Protein AF-A0A836P327-F1 (afdb_monomer_lite)

Foldseek 3Di:
DPLDPPPDWDWDWDADPVRDIWIDISNHTDDPVVSVVVCVVPDDDPDPCVVVVCPPPVNVVVVVCVVVVCVVVVVVVVVVVVVVVVVVVVVVVVVVPPDVVVVVVVVVVVVVVVVVDPPPPVVVVVVVVVVD

pLDDT: mean 80.01, std 15.41, range [39.56, 98.06]

Radius of gyration: 36.06 Å; chains: 1; bounding box: 82×40×93 Å

Secondary structure (DSSP, 8-state):
-----TT---EEEEE-TTS-EEEEETTEEE-HHHHHHHHHHH----STTHHHHHHSHHHHHHHHHHHHT-HHHHHHHHHHHHHHHHHHHHHHHHHHTTTHHHHHHHHHHHHHHHHHS---HHHHHHHHHTT-

Structure (mmCIF, N/CA/C/O backbone):
data_AF-A0A836P327-F1
#
_entry.id   AF-A0A836P327-F1
#
loop_
_atom_site.group_PDB
_atom_site.id
_atom_site.type_symbol
_atom_site.label_atom_id
_atom_site.label_alt_id
_atom_site.label_comp_id
_atom_site.label_asym_id
_atom_site.label_entity_id
_atom_site.label_seq_id
_atom_site.pdbx_PDB_ins_code
_atom_site.Cartn_x
_atom_site.Cartn_y
_atom_site.Cartn_z
_atom_site.occupancy
_atom_site.B_iso_or_equiv
_atom_site.auth_seq_id
_atom_site.auth_comp_id
_atom_site.auth_asym_id
_atom_site.auth_atom_id
_atom_site.pdbx_PDB_model_num
ATOM 1 N N . ASN A 1 1 ? -28.459 26.934 26.095 1.00 39.56 1 ASN A N 1
ATOM 2 C CA . ASN A 1 1 ? -28.149 26.474 24.726 1.00 39.56 1 ASN A CA 1
ATOM 3 C C . ASN A 1 1 ? -26.838 25.719 24.766 1.00 39.56 1 ASN A C 1
ATOM 5 O O . ASN A 1 1 ? -25.788 26.317 24.600 1.00 39.56 1 ASN A O 1
ATOM 9 N N . GLU A 1 2 ? -26.929 24.429 25.073 1.00 43.03 2 GLU A N 1
ATOM 10 C CA . GLU A 1 2 ? -25.820 23.476 25.243 1.00 43.03 2 GLU A CA 1
ATOM 11 C C . GLU A 1 2 ? -25.417 22.872 23.885 1.00 43.03 2 GLU A C 1
ATOM 13 O O . GLU A 1 2 ? -25.537 21.671 23.668 1.00 43.03 2 GLU A O 1
ATOM 18 N N . LEU A 1 3 ? -25.064 23.711 22.908 1.00 52.72 3 LEU A N 1
ATOM 19 C CA . LEU A 1 3 ? -24.780 23.257 21.536 1.00 52.72 3 LEU A CA 1
ATOM 20 C C . LEU A 1 3 ? -23.408 23.698 21.020 1.00 52.72 3 LEU A C 1
ATOM 22 O O . LEU A 1 3 ? -23.209 23.727 19.810 1.00 52.72 3 LEU A O 1
ATOM 26 N N . ASP A 1 4 ? -22.478 24.029 21.913 1.00 50.97 4 ASP A N 1
ATOM 27 C CA . ASP A 1 4 ? -21.120 24.412 21.517 1.00 50.97 4 ASP A CA 1
ATOM 28 C C . ASP A 1 4 ? -20.066 23.877 22.495 1.00 50.97 4 ASP A C 1
ATOM 30 O O . ASP A 1 4 ? -19.216 24.606 22.993 1.00 50.97 4 ASP A O 1
ATOM 34 N N . ASP A 1 5 ? -20.149 22.581 22.805 1.00 56.59 5 ASP A N 1
ATOM 35 C CA . ASP A 1 5 ? -18.979 21.863 23.305 1.00 56.59 5 ASP A CA 1
ATOM 36 C C . ASP A 1 5 ? -18.204 21.342 22.086 1.00 56.59 5 ASP A C 1
ATOM 38 O O . ASP A 1 5 ? -18.513 20.281 21.538 1.00 56.59 5 ASP A O 1
ATOM 42 N N . GLU A 1 6 ? -17.169 22.077 21.661 1.00 59.12 6 GLU A N 1
ATOM 43 C CA . GLU A 1 6 ? -16.221 21.678 20.598 1.00 59.12 6 GLU A CA 1
ATOM 44 C C . GLU A 1 6 ? -15.565 20.302 20.858 1.00 59.12 6 GLU A C 1
ATOM 46 O O . GLU A 1 6 ? -14.984 19.692 19.959 1.00 59.12 6 GLU A O 1
ATOM 51 N N . ALA A 1 7 ? -15.691 19.778 22.081 1.00 69.81 7 ALA A N 1
ATOM 52 C CA . ALA A 1 7 ? -15.216 18.465 22.494 1.00 69.81 7 ALA A CA 1
ATOM 53 C C . ALA A 1 7 ? -16.183 17.300 22.183 1.00 69.81 7 ALA A C 1
ATOM 55 O O . ALA A 1 7 ? -15.809 16.142 22.385 1.00 69.81 7 ALA A O 1
ATOM 56 N N . GLN A 1 8 ? -17.410 17.551 21.705 1.00 77.69 8 GLN A N 1
ATOM 57 C CA . GLN A 1 8 ? -18.409 16.497 21.491 1.00 77.69 8 GLN A CA 1
ATOM 58 C C . GLN A 1 8 ? -18.564 16.118 20.007 1.00 77.69 8 GLN A C 1
ATOM 60 O O . GLN A 1 8 ? -18.972 16.913 19.165 1.00 77.69 8 GLN A O 1
ATOM 65 N N . CYS A 1 9 ? -18.289 14.850 19.680 1.00 84.25 9 CYS A N 1
ATOM 66 C CA . CYS A 1 9 ? -18.542 14.278 18.355 1.00 84.25 9 CYS A CA 1
ATOM 67 C C . CYS A 1 9 ? -19.861 13.492 18.356 1.00 84.25 9 CYS A C 1
ATOM 69 O O . CYS A 1 9 ? -19.976 12.456 19.013 1.00 84.25 9 CYS A O 1
ATOM 71 N N . GLN A 1 10 ? -20.859 13.967 17.609 1.00 88.88 10 GLN A N 1
ATOM 72 C CA . GLN A 1 10 ? -22.153 13.307 17.465 1.00 88.88 10 GLN A CA 1
ATOM 73 C C . GLN A 1 10 ? -22.225 12.518 16.155 1.00 88.88 10 GLN A C 1
ATOM 75 O O . GLN A 1 10 ? -22.247 13.079 15.056 1.00 88.88 10 GLN A O 1
ATOM 80 N N . LEU A 1 11 ? -22.362 11.200 16.281 1.00 90.69 11 LEU A N 1
ATOM 81 C CA . LEU A 1 11 ? -22.612 10.280 15.174 1.00 90.69 11 LEU A CA 1
ATOM 82 C C . LEU A 1 11 ? -24.085 9.861 15.172 1.00 90.69 11 LEU A C 1
ATOM 84 O O . LEU A 1 11 ? -24.618 9.452 16.202 1.00 90.69 11 LEU A O 1
ATOM 88 N N . ARG A 1 12 ? -24.763 9.935 14.021 1.00 92.25 12 ARG A N 1
ATOM 89 C CA . ARG A 1 12 ? -26.175 9.535 13.894 1.00 92.25 12 ARG A CA 1
ATOM 90 C C . ARG A 1 12 ? -26.414 8.726 12.626 1.00 92.25 12 ARG A C 1
ATOM 92 O O . ARG A 1 12 ? -26.122 9.196 11.530 1.00 92.25 12 ARG A O 1
ATOM 99 N N . ARG A 1 13 ? -27.032 7.548 12.759 1.00 90.44 13 ARG A N 1
ATOM 100 C CA . ARG A 1 13 ? -27.532 6.730 11.641 1.00 90.44 13 ARG A CA 1
ATOM 101 C C . ARG A 1 13 ? -29.024 6.477 11.812 1.00 90.44 13 ARG A C 1
ATOM 103 O O . ARG A 1 13 ? -29.461 6.082 12.884 1.00 90.44 13 ARG A O 1
ATOM 110 N N . ILE A 1 14 ? -29.794 6.681 10.749 1.00 91.56 14 ILE A N 1
ATOM 111 C CA . ILE A 1 14 ? -31.215 6.332 10.686 1.00 91.56 14 ILE A CA 1
ATOM 112 C C . ILE A 1 14 ? -31.371 5.221 9.652 1.00 91.56 14 ILE A C 1
ATOM 114 O O . ILE A 1 14 ? -30.898 5.352 8.519 1.00 91.56 14 ILE A O 1
ATOM 118 N N . ILE A 1 15 ? -32.017 4.131 10.054 1.00 90.25 15 ILE A N 1
ATOM 119 C CA . ILE A 1 15 ? -32.378 3.003 9.194 1.00 90.25 15 ILE A CA 1
ATOM 120 C C . ILE A 1 15 ? -33.898 3.001 9.111 1.00 90.25 15 ILE A C 1
ATOM 122 O O . ILE A 1 15 ? -34.581 2.992 10.132 1.00 90.25 15 ILE A O 1
ATOM 126 N N . ARG A 1 16 ? -34.423 3.089 7.896 1.00 89.50 16 ARG A N 1
ATOM 127 C CA . ARG A 1 16 ? -35.856 3.079 7.627 1.00 89.50 16 ARG A CA 1
ATOM 128 C C . ARG A 1 16 ? -36.309 1.654 7.327 1.00 89.50 16 ARG A C 1
ATOM 130 O O . ARG A 1 16 ? -35.538 0.843 6.821 1.00 89.50 16 ARG A O 1
ATOM 137 N N . ALA A 1 17 ? -37.578 1.371 7.607 1.00 90.00 17 ALA A N 1
ATOM 138 C CA . ALA A 1 17 ? -38.182 0.066 7.337 1.00 90.00 17 ALA A CA 1
ATOM 139 C C . ALA A 1 17 ? -38.231 -0.281 5.834 1.00 90.00 17 ALA A C 1
ATOM 141 O O . ALA A 1 17 ? -38.289 -1.452 5.481 1.00 90.00 17 ALA A O 1
ATOM 142 N N . ASP A 1 18 ? -38.161 0.727 4.960 1.00 89.62 18 ASP A N 1
ATOM 143 C CA . ASP A 1 18 ? -38.102 0.588 3.498 1.00 89.62 18 ASP A CA 1
ATOM 144 C C . ASP A 1 18 ? -36.702 0.208 2.965 1.00 89.62 18 ASP A C 1
ATOM 146 O O . ASP A 1 18 ? -36.506 0.109 1.757 1.00 89.62 18 ASP A O 1
ATOM 150 N N . GLY A 1 19 ? -35.716 0.013 3.850 1.00 82.38 19 GLY A N 1
ATOM 151 C CA . GLY A 1 19 ? -34.332 -0.311 3.494 1.00 82.38 19 GLY A CA 1
ATOM 152 C C . GLY A 1 19 ? -33.436 0.908 3.255 1.00 82.38 19 GLY A C 1
ATOM 153 O O . GLY A 1 19 ? -32.219 0.760 3.123 1.00 82.38 19 GLY A O 1
ATOM 154 N N . GLY A 1 20 ? -33.985 2.125 3.255 1.00 87.31 20 GLY A N 1
ATOM 155 C CA . GLY A 1 20 ? -33.199 3.349 3.154 1.00 87.31 20 GLY A CA 1
ATOM 156 C C . GLY A 1 20 ? -32.372 3.617 4.416 1.00 87.31 20 GLY A C 1
ATOM 157 O O . GLY A 1 20 ? -32.839 3.443 5.543 1.00 87.31 20 GLY A O 1
ATOM 158 N N . SER A 1 21 ? -31.144 4.119 4.254 1.00 92.06 21 SER A N 1
ATOM 159 C CA . SER A 1 21 ? -30.312 4.566 5.378 1.00 92.06 21 SER A CA 1
ATOM 160 C C . SER A 1 21 ? -29.743 5.960 5.138 1.00 92.06 21 SER A C 1
ATOM 162 O O . SER A 1 21 ? -29.362 6.308 4.022 1.00 92.06 21 SER A O 1
ATOM 164 N N . ARG A 1 22 ? -29.696 6.778 6.193 1.00 94.56 22 ARG A N 1
ATOM 165 C CA . ARG A 1 22 ? -29.070 8.108 6.186 1.00 94.56 22 ARG A CA 1
ATOM 166 C C . ARG A 1 22 ? -28.137 8.241 7.385 1.00 94.56 22 ARG A C 1
ATOM 168 O O . ARG A 1 22 ? -28.448 7.730 8.462 1.00 94.56 22 ARG A O 1
ATOM 175 N N . ALA A 1 23 ? -27.018 8.930 7.195 1.00 94.19 23 ALA A N 1
ATOM 176 C CA . ALA A 1 23 ? -25.987 9.113 8.208 1.00 94.19 23 ALA A CA 1
ATOM 177 C C . ALA A 1 23 ? -25.595 10.589 8.349 1.00 94.19 23 ALA A C 1
ATOM 179 O O . ALA A 1 23 ? -25.642 11.342 7.374 1.00 94.19 23 ALA A O 1
ATOM 180 N N . TRP A 1 24 ? -25.211 10.985 9.564 1.00 95.25 24 TRP A N 1
ATOM 181 C CA . TRP A 1 24 ? -24.720 12.320 9.894 1.00 95.25 24 TRP A CA 1
ATOM 182 C C . TRP A 1 24 ? -23.547 12.264 10.879 1.00 95.25 24 TRP A C 1
ATOM 184 O O . TRP A 1 24 ? -23.552 11.440 11.795 1.00 95.25 24 TRP A O 1
ATOM 194 N N . ILE A 1 25 ? -22.605 13.195 10.721 1.00 92.62 25 ILE A N 1
ATOM 195 C CA . ILE A 1 25 ? -21.537 13.511 11.681 1.00 92.62 25 ILE A CA 1
ATOM 196 C C . ILE A 1 25 ? -21.685 14.991 12.033 1.00 92.62 25 ILE A C 1
ATOM 198 O O . ILE A 1 25 ? -21.682 15.828 11.130 1.00 92.62 25 ILE A O 1
ATOM 202 N N . ASN A 1 26 ? -21.873 15.321 13.313 1.00 92.31 26 ASN A N 1
ATOM 203 C CA . ASN A 1 26 ? -22.081 16.696 13.794 1.00 92.31 26 ASN A CA 1
ATOM 204 C C . ASN A 1 26 ? -23.134 17.457 12.962 1.00 92.31 26 ASN A C 1
ATOM 206 O O . ASN A 1 26 ? -22.916 18.567 12.482 1.00 92.3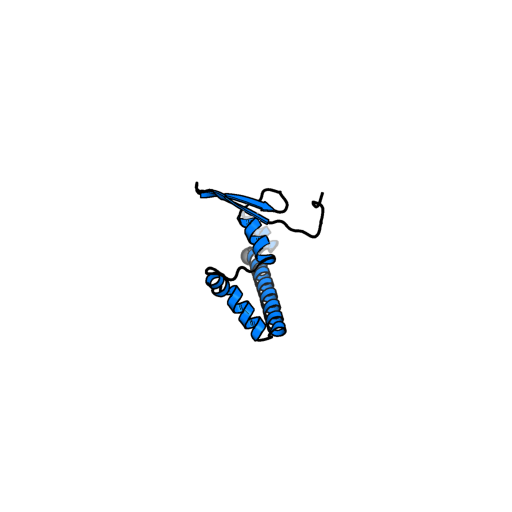1 26 ASN A O 1
ATOM 210 N N . GLY A 1 27 ? -24.264 16.795 12.690 1.00 90.44 27 GLY A N 1
ATOM 211 C CA . GLY A 1 27 ? -25.367 17.353 11.901 1.00 90.44 27 GLY A CA 1
ATOM 212 C C . GLY A 1 27 ? -25.150 17.402 10.381 1.00 90.44 27 GLY A C 1
ATOM 213 O O . GLY A 1 27 ? -26.111 17.655 9.653 1.00 90.44 27 GLY A O 1
ATOM 214 N N . ARG A 1 28 ? -23.952 17.097 9.866 1.00 93.12 28 ARG A N 1
ATOM 215 C CA . ARG A 1 28 ? -23.648 17.100 8.424 1.00 93.12 28 ARG A CA 1
ATOM 216 C C . ARG A 1 28 ? -23.913 15.730 7.799 1.00 93.12 28 ARG A C 1
ATOM 218 O O . ARG A 1 28 ? -23.452 14.736 8.358 1.00 93.12 28 ARG A O 1
ATOM 225 N N . PRO A 1 29 ? -24.651 15.642 6.675 1.00 94.44 29 PRO A N 1
ATOM 226 C CA . PRO A 1 29 ? -24.936 14.368 6.027 1.00 94.44 29 PRO A CA 1
ATOM 227 C C . PRO A 1 29 ? -23.654 13.743 5.468 1.00 94.44 29 PRO A C 1
ATOM 229 O O . PRO A 1 29 ? -22.851 14.428 4.840 1.00 94.44 29 PRO A O 1
ATOM 232 N N . VAL A 1 30 ? -23.489 12.439 5.675 1.00 94.62 30 VAL A N 1
ATOM 233 C CA . VAL A 1 30 ? -22.343 11.659 5.190 1.00 94.62 30 VAL A CA 1
ATOM 234 C C . VAL A 1 30 ? -22.800 10.323 4.617 1.00 94.62 30 VAL A C 1
ATOM 236 O O . VAL A 1 30 ? -23.938 9.890 4.820 1.00 94.62 30 VAL A O 1
ATOM 239 N N . THR A 1 31 ? -21.903 9.648 3.906 1.00 93.94 31 THR A N 1
ATOM 240 C CA . THR A 1 31 ? -22.130 8.268 3.466 1.00 93.94 31 THR A CA 1
ATOM 241 C C . THR A 1 31 ? -22.014 7.287 4.637 1.00 93.94 31 THR A C 1
ATOM 243 O O . THR A 1 31 ? -21.374 7.568 5.654 1.00 93.94 31 THR A O 1
ATOM 246 N N . SER A 1 32 ? -22.596 6.093 4.489 1.00 88.31 32 SER A N 1
ATOM 247 C CA . SER A 1 32 ? -22.433 5.013 5.472 1.00 88.31 32 SER A CA 1
ATOM 248 C C . SER A 1 32 ? -20.974 4.578 5.629 1.00 88.31 32 SER A C 1
ATOM 250 O O . SER A 1 32 ? -20.573 4.229 6.734 1.00 88.31 32 SER A O 1
ATOM 252 N N . SER A 1 33 ? -20.185 4.635 4.551 1.00 88.31 33 SER A N 1
ATOM 253 C CA . SER A 1 33 ? -18.757 4.299 4.569 1.00 88.31 33 SER A CA 1
ATOM 254 C C . SER A 1 33 ? -17.958 5.272 5.432 1.00 88.31 33 SER A C 1
ATOM 256 O O . SER A 1 33 ? -17.188 4.845 6.282 1.00 88.31 33 SER A O 1
ATOM 258 N N . GLN A 1 34 ? -18.179 6.578 5.262 1.00 90.50 34 GLN A N 1
ATOM 259 C CA . GLN A 1 34 ? -17.502 7.609 6.058 1.00 90.50 34 GLN A CA 1
ATOM 260 C C . GLN A 1 34 ? -17.884 7.525 7.537 1.00 90.50 34 GLN A C 1
ATOM 262 O O . GLN A 1 34 ? -17.033 7.675 8.410 1.00 90.50 34 GLN A O 1
ATOM 267 N N . LEU A 1 35 ? -19.163 7.250 7.825 1.00 89.06 35 LEU A N 1
ATOM 268 C CA . LEU A 1 35 ? -19.608 7.033 9.198 1.00 89.06 35 LEU A CA 1
ATOM 269 C C . LEU A 1 35 ? -18.913 5.813 9.822 1.00 89.06 35 LEU A C 1
ATOM 271 O O . LEU A 1 35 ? -18.485 5.890 10.969 1.00 89.06 35 LEU A O 1
ATOM 275 N N . ALA A 1 36 ? -18.792 4.710 9.077 1.00 84.19 36 ALA A N 1
ATOM 276 C CA . ALA A 1 36 ? -18.142 3.489 9.546 1.00 84.19 36 ALA A CA 1
ATOM 277 C C . ALA A 1 36 ? -16.641 3.687 9.802 1.00 84.19 36 ALA A C 1
ATOM 279 O O . ALA A 1 36 ? -16.148 3.244 10.833 1.00 84.19 36 ALA A O 1
ATOM 280 N N . GLU A 1 37 ? -15.937 4.393 8.912 1.00 86.25 37 GLU A N 1
ATOM 281 C CA . GLU A 1 37 ? -14.506 4.682 9.061 1.00 86.25 37 GLU A CA 1
ATOM 282 C C . GLU A 1 37 ? -14.205 5.525 10.308 1.00 86.25 37 GLU A C 1
ATOM 284 O O . GLU A 1 37 ? -13.223 5.284 11.011 1.00 86.25 37 GLU A O 1
ATOM 289 N N . LEU A 1 38 ? -15.044 6.522 10.605 1.00 84.94 38 LEU A N 1
ATOM 290 C CA . LEU A 1 38 ? -14.872 7.317 11.817 1.00 84.94 38 LEU A CA 1
ATOM 291 C C . LEU A 1 38 ? -15.267 6.516 13.063 1.00 84.94 38 LEU A C 1
ATOM 293 O O . LEU A 1 38 ? -14.544 6.532 14.058 1.00 84.94 38 LEU A O 1
ATOM 297 N N . ALA A 1 39 ? -16.385 5.786 13.007 1.00 83.06 39 ALA A N 1
ATOM 298 C CA . ALA A 1 39 ? -16.850 4.965 14.121 1.00 83.06 39 ALA A CA 1
ATOM 299 C C . ALA A 1 39 ? -15.814 3.906 14.525 1.00 83.06 39 ALA A C 1
ATOM 301 O O . ALA A 1 39 ? -15.577 3.742 15.718 1.00 83.06 39 ALA A O 1
ATOM 302 N N . SER A 1 40 ? -15.126 3.271 13.568 1.00 80.62 40 SER A N 1
ATOM 303 C CA . SER A 1 40 ? -14.096 2.261 13.854 1.00 80.62 40 SER A CA 1
ATOM 304 C C . SER A 1 40 ? -12.869 2.808 14.588 1.00 80.62 40 SER A C 1
ATOM 306 O O . SER A 1 40 ? -12.086 2.029 15.117 1.00 80.62 40 SER A O 1
ATOM 308 N N . ARG A 1 41 ? -12.667 4.133 14.605 1.00 80.94 41 ARG A N 1
ATOM 309 C CA . ARG A 1 41 ? -11.587 4.789 15.362 1.00 80.94 41 ARG A CA 1
ATOM 310 C C . ARG A 1 41 ? -12.027 5.249 16.754 1.00 80.94 41 ARG A C 1
ATOM 312 O O . ARG A 1 41 ? -11.171 5.573 17.569 1.00 80.94 41 ARG A O 1
ATOM 319 N N . LEU A 1 42 ? -13.336 5.342 17.000 1.00 81.00 42 LEU A N 1
ATOM 320 C CA . LEU A 1 42 ? -13.914 5.946 18.208 1.00 81.00 42 LEU A CA 1
ATOM 321 C C . LEU A 1 42 ? -14.584 4.926 19.131 1.00 81.00 42 LEU A C 1
ATOM 323 O O . LEU A 1 42 ? -14.616 5.132 20.340 1.00 81.00 42 LEU A O 1
ATOM 327 N N . VAL A 1 43 ? -15.153 3.858 18.571 1.00 69.19 43 VAL A N 1
ATOM 328 C CA . VAL A 1 43 ? -15.901 2.843 19.313 1.00 69.19 43 VAL A CA 1
ATOM 329 C C . VAL A 1 43 ? -15.581 1.467 18.739 1.00 69.19 43 VAL A C 1
ATOM 331 O O . VAL A 1 43 ? -15.816 1.208 17.559 1.00 69.19 43 VAL A O 1
ATOM 334 N N . GLU A 1 44 ? -15.101 0.564 19.588 1.00 61.59 44 GLU A N 1
ATOM 335 C CA . GLU A 1 44 ? -14.985 -0.858 19.271 1.00 61.59 44 GLU A CA 1
ATOM 336 C C . GLU A 1 44 ? -16.245 -1.566 19.793 1.00 61.59 44 GLU A C 1
ATOM 338 O O . GLU A 1 44 ? -16.491 -1.637 20.997 1.00 61.59 44 GLU A O 1
ATOM 343 N N . ILE A 1 45 ? -17.128 -1.996 18.883 1.00 58.91 45 ILE A N 1
ATOM 344 C CA . ILE A 1 45 ? -18.379 -2.676 19.254 1.00 58.91 45 ILE A CA 1
ATOM 345 C C . ILE A 1 45 ? -18.094 -4.176 19.386 1.00 58.91 45 ILE A C 1
ATOM 347 O O . ILE A 1 45 ? -18.050 -4.887 18.381 1.00 58.91 45 ILE A O 1
ATOM 351 N N . HIS A 1 46 ? -17.963 -4.659 20.621 1.00 51.72 46 HIS A N 1
ATOM 352 C CA . HIS A 1 46 ? -17.882 -6.089 20.926 1.00 51.72 46 HIS A CA 1
ATOM 353 C C . HIS A 1 46 ? -19.249 -6.763 20.673 1.00 51.72 46 HIS A C 1
ATOM 355 O O . HIS A 1 46 ? -20.215 -6.544 21.407 1.00 51.72 46 HIS A O 1
ATOM 361 N N . GLY A 1 47 ? -19.373 -7.541 19.593 1.00 58.16 47 GLY A N 1
ATOM 362 C CA . GLY A 1 47 ? -20.623 -8.182 19.153 1.00 58.16 47 GLY A CA 1
ATOM 363 C C . GLY A 1 47 ? -20.393 -9.254 18.077 1.00 58.16 47 GLY A C 1
ATOM 364 O O . GLY A 1 47 ? -19.258 -9.522 17.706 1.00 58.16 47 GLY A O 1
ATOM 365 N N . GLN A 1 48 ? -21.449 -9.865 17.516 1.00 51.44 48 GLN A N 1
ATOM 366 C CA . GLN A 1 48 ? -21.339 -11.032 16.602 1.00 51.44 48 GLN A CA 1
ATOM 367 C C . GLN A 1 48 ? -20.482 -10.832 15.323 1.00 51.44 48 GLN A C 1
ATOM 369 O O . GLN A 1 48 ? -20.167 -11.809 14.650 1.00 51.44 48 GLN A O 1
ATOM 374 N N . HIS A 1 49 ? -20.061 -9.603 15.003 1.00 51.56 49 HIS A N 1
ATOM 375 C CA . HIS A 1 49 ? -19.180 -9.278 13.868 1.00 51.56 49 HIS A CA 1
ATOM 376 C C . HIS A 1 49 ? -17.704 -9.081 14.260 1.00 51.56 49 HIS A C 1
ATOM 378 O O . HIS A 1 49 ? -16.849 -8.950 13.388 1.00 51.56 49 HIS A O 1
ATOM 384 N N . GLU A 1 50 ? -17.377 -9.104 15.551 1.00 47.38 50 GLU A N 1
ATOM 385 C CA . GLU A 1 50 ? -16.005 -8.986 16.058 1.00 47.38 50 GLU A CA 1
ATOM 386 C C . GLU A 1 50 ? -15.139 -10.169 15.608 1.00 47.38 50 GLU A C 1
ATOM 388 O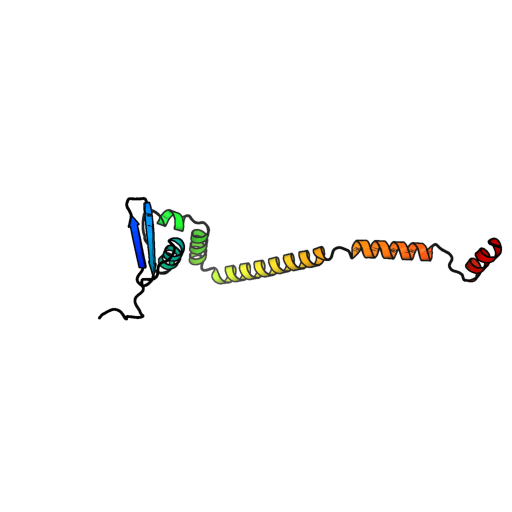 O . GLU A 1 50 ? -13.971 -10.012 15.249 1.00 47.38 50 GLU A O 1
ATOM 393 N N . HIS A 1 51 ? -15.766 -11.343 15.474 1.00 49.81 51 HIS A N 1
ATOM 394 C CA . HIS A 1 51 ? -15.147 -12.498 14.844 1.00 49.81 51 HIS A CA 1
ATOM 395 C C . HIS A 1 51 ? -14.652 -12.187 13.428 1.00 49.81 51 HIS A C 1
ATOM 397 O O . HIS A 1 51 ? -13.604 -12.689 13.061 1.00 49.81 51 HIS A O 1
ATOM 403 N N . GLN A 1 52 ? -15.309 -11.341 12.627 1.00 52.34 52 GLN A N 1
ATOM 404 C CA . GLN A 1 52 ? -14.804 -11.034 11.280 1.00 52.34 52 GLN A CA 1
ATOM 405 C C . GLN A 1 52 ? -13.563 -10.132 11.302 1.00 52.34 52 GLN A C 1
ATOM 407 O O . GLN A 1 52 ? -12.645 -10.358 10.515 1.00 52.34 52 GLN A O 1
ATOM 412 N N . ALA A 1 53 ? -13.490 -9.160 12.217 1.00 58.72 53 ALA A N 1
ATOM 413 C CA . ALA A 1 53 ? -12.323 -8.287 12.352 1.00 58.72 53 ALA A CA 1
ATOM 414 C C . ALA A 1 53 ? -11.108 -9.033 12.935 1.00 58.72 53 ALA A C 1
ATOM 416 O O . ALA A 1 53 ? -9.999 -8.874 12.426 1.00 58.72 53 ALA A O 1
ATOM 417 N N . LEU A 1 54 ? -11.318 -9.906 13.929 1.00 59.06 54 LEU A N 1
ATOM 418 C CA . LEU A 1 54 ? -10.295 -10.817 14.466 1.00 59.06 54 LEU A CA 1
ATOM 419 C C . LEU A 1 54 ? -9.909 -11.936 13.493 1.00 59.06 54 LEU A C 1
ATOM 421 O O . LEU A 1 54 ? -8.800 -12.452 13.580 1.00 59.06 54 LEU A O 1
ATOM 425 N N . MET A 1 55 ? -10.790 -12.336 12.572 1.00 66.12 55 MET A N 1
ATOM 426 C CA . MET A 1 55 ? -10.465 -13.314 11.522 1.00 66.12 55 MET A CA 1
ATOM 427 C C . MET A 1 55 ? -9.762 -12.680 10.320 1.00 66.12 55 MET A C 1
ATOM 429 O O . MET A 1 55 ? -9.207 -13.395 9.484 1.00 66.12 55 MET A O 1
ATOM 433 N N . ALA A 1 56 ? -9.739 -11.349 10.220 1.00 78.88 56 ALA A N 1
ATOM 434 C CA . ALA A 1 56 ? -8.953 -10.680 9.200 1.00 78.88 56 ALA A CA 1
ATOM 435 C C . ALA A 1 56 ? -7.462 -10.939 9.455 1.00 78.88 56 ALA A C 1
ATOM 437 O O . ALA A 1 56 ? -6.914 -10.616 10.511 1.00 78.88 56 ALA A O 1
ATOM 438 N N . ARG A 1 57 ? -6.783 -11.494 8.445 1.00 80.44 57 ARG A N 1
ATOM 439 C CA . ARG A 1 57 ? -5.361 -11.866 8.510 1.00 80.44 57 ARG A CA 1
ATOM 440 C C . ARG A 1 57 ? -4.465 -10.725 9.005 1.00 80.44 57 ARG A C 1
ATOM 442 O O . ARG A 1 57 ? -3.505 -10.972 9.727 1.00 80.44 57 ARG A O 1
ATOM 449 N N . HIS A 1 58 ? -4.776 -9.485 8.624 1.00 80.69 58 HIS A N 1
ATOM 450 C CA . HIS A 1 58 ? -4.021 -8.311 9.057 1.00 80.69 58 HIS A CA 1
ATOM 451 C C . HIS A 1 58 ? -4.107 -8.088 10.576 1.00 80.69 58 HIS A C 1
ATOM 453 O O . HIS A 1 58 ? -3.077 -7.882 11.214 1.00 80.69 58 HIS A O 1
ATOM 459 N N . SER A 1 59 ? -5.301 -8.207 11.161 1.00 78.06 59 SER A N 1
ATOM 460 C CA . SER A 1 59 ? -5.529 -8.055 12.602 1.00 78.06 59 SER A CA 1
ATOM 461 C C . SER A 1 59 ? -4.823 -9.148 13.406 1.00 78.06 59 SER A C 1
ATOM 463 O O . SER A 1 59 ? -4.188 -8.861 14.418 1.00 78.06 59 SER A O 1
ATOM 465 N N . GLN A 1 60 ? -4.864 -10.395 12.926 1.00 85.44 60 GLN A N 1
ATOM 466 C CA . GLN A 1 60 ? -4.173 -11.522 13.567 1.00 85.44 60 GLN A CA 1
ATOM 467 C C . GLN A 1 60 ? -2.655 -11.340 13.569 1.00 85.44 60 GLN A C 1
ATOM 469 O O . GLN A 1 60 ? -2.006 -11.564 14.588 1.00 85.44 60 GLN A O 1
ATOM 474 N N . LEU A 1 61 ? -2.088 -10.905 12.439 1.00 87.94 61 LEU A N 1
ATOM 475 C CA . LEU A 1 61 ? -0.658 -10.616 12.338 1.00 87.94 61 LEU A CA 1
ATOM 476 C C . LEU A 1 61 ? -0.255 -9.454 13.246 1.00 87.94 61 LEU A C 1
ATOM 478 O O . LEU A 1 61 ? 0.754 -9.557 13.935 1.00 87.94 61 LEU A O 1
ATOM 482 N N . ALA A 1 62 ? -1.055 -8.386 13.298 1.00 84.88 62 ALA A N 1
ATOM 483 C CA . ALA A 1 62 ? -0.796 -7.257 14.185 1.00 84.88 62 ALA A CA 1
ATOM 484 C C . ALA A 1 62 ? -0.798 -7.678 15.664 1.00 84.88 62 ALA A C 1
ATOM 486 O O . ALA A 1 62 ? 0.085 -7.269 16.418 1.00 84.88 62 ALA A O 1
ATOM 487 N N . LEU A 1 63 ? -1.744 -8.534 16.065 1.00 84.69 63 LEU A N 1
ATOM 488 C CA . LEU A 1 63 ? -1.811 -9.082 17.419 1.00 84.69 63 LEU A CA 1
ATOM 489 C C . LEU A 1 63 ? -0.597 -9.970 17.737 1.00 84.69 63 LEU A C 1
ATOM 491 O O . LEU A 1 63 ? 0.003 -9.838 18.804 1.00 84.69 63 LEU A O 1
ATOM 495 N N . LEU A 1 64 ? -0.208 -10.844 16.805 1.00 88.12 64 LEU A N 1
ATOM 496 C CA . LEU A 1 64 ? 0.953 -11.723 16.959 1.00 88.12 64 LEU A CA 1
ATOM 497 C C . LEU A 1 64 ? 2.261 -10.926 17.068 1.00 88.12 64 LEU A C 1
ATOM 499 O O . LEU A 1 64 ? 3.085 -11.210 17.934 1.00 88.12 64 LEU A O 1
ATOM 503 N N . ASP A 1 65 ? 2.429 -9.902 16.233 1.00 88.31 65 ASP A N 1
ATOM 504 C CA . ASP A 1 65 ? 3.578 -8.996 16.264 1.00 88.31 65 ASP A CA 1
ATOM 505 C C . ASP A 1 65 ? 3.647 -8.209 17.583 1.00 88.31 65 ASP A C 1
ATOM 507 O O . ASP A 1 65 ? 4.719 -8.066 18.180 1.00 88.31 65 ASP A O 1
ATOM 511 N N . ALA A 1 66 ? 2.499 -7.733 18.078 1.00 85.56 66 ALA A N 1
ATOM 512 C CA . ALA A 1 66 ? 2.415 -7.055 19.368 1.00 85.56 66 ALA A CA 1
ATOM 513 C C . ALA A 1 66 ? 2.809 -7.989 20.523 1.00 85.56 66 ALA A C 1
ATOM 515 O O . ALA A 1 66 ? 3.575 -7.593 21.405 1.00 85.56 66 ALA A O 1
ATOM 516 N N . TYR A 1 67 ? 2.345 -9.242 20.492 1.00 89.75 67 TYR A N 1
ATOM 517 C CA . TYR A 1 67 ? 2.720 -10.260 21.473 1.00 89.75 67 TYR A CA 1
ATOM 518 C C . TYR A 1 67 ? 4.218 -10.593 21.421 1.00 89.75 67 TYR A C 1
ATOM 520 O O . TYR A 1 67 ? 4.877 -10.655 22.458 1.00 89.75 67 TYR A O 1
ATOM 528 N N . ALA A 1 68 ? 4.777 -10.750 20.219 1.00 91.06 68 ALA A N 1
ATOM 529 C CA . ALA A 1 68 ? 6.184 -11.080 20.010 1.00 91.06 68 ALA A CA 1
ATOM 530 C C . ALA A 1 68 ? 7.151 -9.942 20.389 1.00 91.06 68 ALA A C 1
ATOM 532 O O . ALA A 1 68 ? 8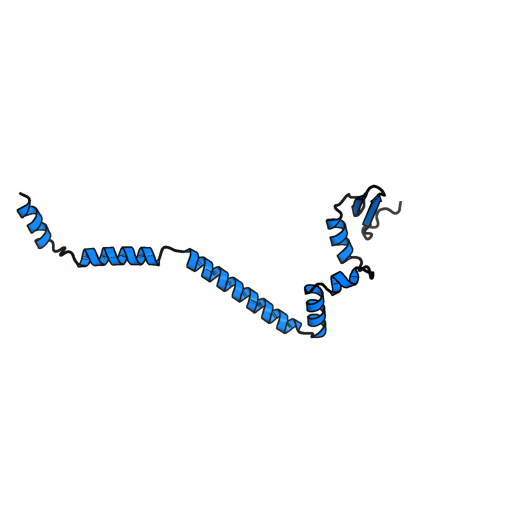.355 -10.181 20.486 1.00 91.06 68 ALA A O 1
ATOM 533 N N . ARG A 1 69 ? 6.651 -8.709 20.589 1.00 90.25 69 ARG A N 1
ATOM 534 C CA . ARG A 1 69 ? 7.449 -7.504 20.905 1.00 90.25 69 ARG A CA 1
ATOM 535 C C . ARG A 1 69 ? 8.628 -7.303 19.940 1.00 90.25 69 ARG A C 1
ATOM 537 O O . ARG A 1 69 ? 9.690 -6.816 20.316 1.00 90.25 69 ARG A O 1
ATOM 544 N N . ASN A 1 70 ? 8.428 -7.667 18.679 1.00 91.19 70 ASN A N 1
ATOM 545 C CA . ASN A 1 70 ? 9.452 -7.758 17.634 1.00 91.19 70 ASN A CA 1
ATOM 546 C C . ASN A 1 70 ? 9.559 -6.470 16.788 1.00 91.19 70 ASN A C 1
ATOM 548 O O . ASN A 1 70 ? 9.865 -6.521 15.595 1.00 91.19 70 ASN A O 1
ATOM 552 N N . SER A 1 71 ? 9.268 -5.303 17.374 1.00 89.56 71 SER A N 1
ATOM 553 C CA . SER A 1 71 ? 9.165 -4.033 16.639 1.00 89.56 71 SER A CA 1
ATOM 554 C C . SER A 1 71 ? 10.446 -3.678 15.877 1.00 89.56 71 SER A C 1
ATOM 556 O O . SER A 1 71 ? 10.363 -3.217 14.740 1.00 89.56 71 SER A O 1
ATOM 558 N N . ALA A 1 72 ? 11.616 -3.962 16.457 1.00 93.00 72 ALA A N 1
ATOM 559 C CA . ALA A 1 72 ? 12.911 -3.743 15.818 1.00 93.00 72 ALA A CA 1
ATOM 560 C C . ALA A 1 72 ? 13.112 -4.640 14.585 1.00 93.00 72 ALA A C 1
ATOM 562 O O . ALA A 1 72 ? 13.511 -4.159 13.526 1.00 93.00 72 ALA A O 1
ATOM 563 N N . GLN A 1 73 ? 12.787 -5.932 14.683 1.00 93.62 73 GLN A N 1
ATOM 564 C CA . GLN A 1 73 ? 12.876 -6.862 13.555 1.00 93.62 73 GLN A CA 1
ATOM 565 C C . GLN A 1 73 ? 11.874 -6.498 12.450 1.00 93.62 73 GLN A C 1
ATOM 567 O O . GLN A 1 73 ? 12.218 -6.530 11.270 1.00 93.62 73 GLN A O 1
ATOM 572 N N . ARG A 1 74 ? 10.650 -6.089 12.812 1.00 92.94 74 ARG A N 1
ATOM 573 C CA . ARG A 1 74 ? 9.649 -5.611 11.841 1.00 92.94 74 ARG A CA 1
ATOM 574 C C . ARG A 1 74 ? 10.131 -4.387 11.079 1.00 92.94 74 ARG A C 1
ATOM 576 O O . ARG A 1 74 ? 9.891 -4.285 9.879 1.00 92.94 74 ARG A O 1
ATOM 583 N N . GLU A 1 75 ? 10.812 -3.473 11.761 1.00 94.19 75 GLU A N 1
ATOM 584 C CA . GLU A 1 75 ? 11.402 -2.298 11.128 1.00 94.19 75 GLU A CA 1
ATOM 585 C C . GLU A 1 75 ? 12.507 -2.689 10.138 1.00 94.19 75 GLU A C 1
ATOM 587 O O . GLU A 1 75 ? 12.501 -2.230 8.997 1.00 94.19 75 GLU A O 1
ATOM 592 N N . GLN A 1 76 ? 13.392 -3.616 10.515 1.00 97.00 76 GLN A N 1
ATOM 593 C CA . GLN A 1 76 ? 14.435 -4.129 9.617 1.00 97.00 76 GLN A CA 1
ATOM 594 C C . GLN A 1 76 ? 13.848 -4.779 8.358 1.00 97.00 76 GLN A C 1
ATOM 596 O O . GLN A 1 76 ? 14.310 -4.506 7.248 1.00 97.00 76 GLN A O 1
ATOM 601 N N . VAL A 1 77 ? 12.804 -5.602 8.513 1.00 96.31 77 VAL A N 1
ATOM 602 C CA . VAL A 1 77 ? 12.106 -6.237 7.384 1.00 96.31 77 VAL A CA 1
ATOM 603 C C . VAL A 1 77 ? 11.444 -5.189 6.494 1.00 96.31 77 VAL A C 1
ATOM 605 O O . VAL A 1 77 ? 11.568 -5.265 5.273 1.00 96.31 77 VAL A O 1
ATOM 608 N N . ARG A 1 78 ? 10.795 -4.174 7.079 1.00 96.06 78 ARG A N 1
ATOM 609 C CA . ARG A 1 78 ? 10.185 -3.075 6.318 1.00 96.06 78 ARG A CA 1
ATOM 610 C C . ARG A 1 78 ? 11.226 -2.340 5.477 1.00 96.06 78 ARG A C 1
ATOM 612 O O . ARG A 1 78 ? 11.017 -2.157 4.282 1.00 96.06 78 ARG A O 1
ATOM 619 N N . GLN A 1 79 ? 12.360 -1.979 6.071 1.00 97.88 79 GLN A N 1
ATOM 620 C CA . GLN A 1 79 ? 13.446 -1.295 5.367 1.00 97.88 79 GLN A CA 1
ATOM 621 C C . GLN A 1 79 ? 14.076 -2.167 4.279 1.00 97.88 79 GLN A C 1
ATOM 623 O O . GLN A 1 79 ? 14.460 -1.665 3.225 1.00 97.88 79 GLN A O 1
ATOM 628 N N . ALA A 1 80 ? 14.221 -3.473 4.516 1.00 97.88 80 ALA A N 1
ATOM 629 C CA . ALA A 1 80 ? 14.700 -4.405 3.499 1.00 97.88 80 ALA A CA 1
ATOM 630 C C . ALA A 1 80 ? 13.711 -4.510 2.327 1.00 97.88 80 ALA A C 1
ATOM 632 O O . ALA A 1 80 ? 14.125 -4.421 1.176 1.00 97.88 80 ALA A O 1
ATOM 633 N N . SER A 1 81 ? 12.410 -4.615 2.613 1.00 97.75 81 SER A N 1
ATOM 634 C CA . SER A 1 81 ? 11.357 -4.669 1.595 1.00 97.75 81 SER A CA 1
ATOM 635 C C . SER A 1 81 ? 11.279 -3.388 0.766 1.00 97.75 81 SER A C 1
ATOM 637 O O . SER A 1 81 ? 11.122 -3.469 -0.446 1.00 97.75 81 SER A O 1
ATOM 639 N N . GLN A 1 82 ? 11.407 -2.216 1.393 1.00 97.94 82 GLN A N 1
ATOM 640 C CA . GLN A 1 82 ? 11.418 -0.931 0.686 1.00 97.94 82 GLN A CA 1
ATOM 641 C C . GLN A 1 82 ? 12.637 -0.799 -0.228 1.00 97.94 82 GLN A C 1
ATOM 643 O O . GLN A 1 82 ? 12.496 -0.406 -1.382 1.00 97.94 82 GLN A O 1
ATOM 648 N N . ARG A 1 83 ? 13.826 -1.173 0.264 1.00 97.88 83 ARG A N 1
ATOM 649 C CA . ARG A 1 83 ? 15.053 -1.183 -0.545 1.00 97.88 83 ARG A CA 1
ATOM 650 C C . ARG A 1 83 ? 14.955 -2.153 -1.714 1.00 97.88 83 ARG A C 1
ATOM 652 O O . ARG A 1 83 ? 15.351 -1.804 -2.816 1.00 97.88 83 ARG A O 1
ATOM 659 N N . TRP A 1 84 ? 14.417 -3.348 -1.481 1.00 98.06 84 TRP A N 1
ATOM 660 C CA . TRP A 1 84 ? 14.170 -4.305 -2.552 1.00 98.06 84 TRP A CA 1
ATOM 661 C C . TRP A 1 84 ? 13.226 -3.697 -3.594 1.00 98.06 84 TRP A C 1
ATOM 663 O O . TRP A 1 84 ? 13.592 -3.645 -4.764 1.00 98.06 84 TRP A O 1
ATOM 673 N N . GLN A 1 85 ? 12.066 -3.174 -3.195 1.00 98.00 85 GLN A N 1
ATOM 674 C CA . GLN A 1 85 ? 11.128 -2.588 -4.155 1.00 98.00 85 GLN A CA 1
ATOM 675 C C . GLN A 1 85 ? 11.775 -1.467 -4.981 1.00 98.00 85 GLN A C 1
ATOM 677 O O . GLN A 1 85 ? 11.654 -1.479 -6.198 1.00 98.00 85 GLN A O 1
ATOM 682 N N . ALA A 1 86 ? 12.552 -0.582 -4.350 1.00 97.50 86 ALA A N 1
ATOM 683 C CA . ALA A 1 86 ? 13.280 0.467 -5.061 1.00 97.50 86 ALA A CA 1
ATOM 684 C C . ALA A 1 86 ? 14.269 -0.092 -6.103 1.00 97.50 86 ALA A C 1
ATOM 686 O O . ALA A 1 86 ? 14.344 0.427 -7.210 1.00 97.50 86 ALA A O 1
ATOM 687 N N . LEU A 1 87 ? 14.990 -1.173 -5.780 1.00 97.44 87 LEU A N 1
ATOM 688 C CA . LEU A 1 87 ? 15.895 -1.841 -6.724 1.00 97.44 87 LEU A CA 1
ATOM 689 C C . LEU A 1 87 ? 15.150 -2.531 -7.875 1.00 97.44 87 LEU A C 1
ATOM 691 O O . LEU A 1 87 ? 15.674 -2.599 -8.984 1.00 97.44 87 LEU A O 1
ATOM 695 N N . LEU A 1 88 ? 13.949 -3.068 -7.628 1.00 96.81 88 LEU A N 1
ATOM 696 C CA . LEU A 1 88 ? 13.104 -3.606 -8.700 1.00 96.81 88 LEU A CA 1
ATOM 697 C C . LEU A 1 88 ? 12.657 -2.491 -9.639 1.00 96.81 88 LEU A C 1
ATOM 699 O O . LEU A 1 88 ? 12.778 -2.650 -10.848 1.00 96.81 88 LEU A O 1
ATOM 703 N N . ASP A 1 89 ? 12.204 -1.371 -9.082 1.00 96.31 89 ASP A N 1
ATOM 704 C CA . ASP A 1 89 ? 11.754 -0.221 -9.860 1.00 96.31 89 ASP A CA 1
ATOM 705 C C . ASP A 1 89 ? 12.919 0.374 -10.678 1.00 96.31 89 ASP A C 1
ATOM 707 O O . ASP A 1 89 ? 12.752 0.695 -11.853 1.00 96.31 89 ASP A O 1
ATOM 711 N N . GLU A 1 90 ? 14.123 0.457 -10.098 1.00 94.69 90 GLU A N 1
ATOM 712 C CA . GLU A 1 90 ? 15.344 0.892 -10.792 1.00 94.69 90 GLU A CA 1
ATOM 713 C C . GLU A 1 90 ? 15.732 -0.070 -11.920 1.00 94.69 90 GLU A C 1
ATOM 715 O O . GLU A 1 90 ? 15.985 0.360 -13.046 1.00 94.69 90 GLU A O 1
ATOM 720 N N . ARG A 1 91 ? 15.734 -1.381 -11.648 1.00 92.62 91 ARG A N 1
ATOM 721 C CA . ARG A 1 91 ? 15.975 -2.408 -12.669 1.00 92.62 91 ARG A CA 1
ATOM 722 C C . ARG A 1 91 ? 14.973 -2.281 -13.810 1.00 92.62 91 ARG A C 1
ATOM 724 O O . ARG A 1 91 ? 15.369 -2.356 -14.969 1.00 92.62 91 ARG A O 1
ATOM 731 N N . ASP A 1 92 ? 13.695 -2.114 -13.496 1.00 91.50 92 ASP A N 1
ATOM 732 C CA . ASP A 1 92 ? 12.641 -2.023 -14.502 1.0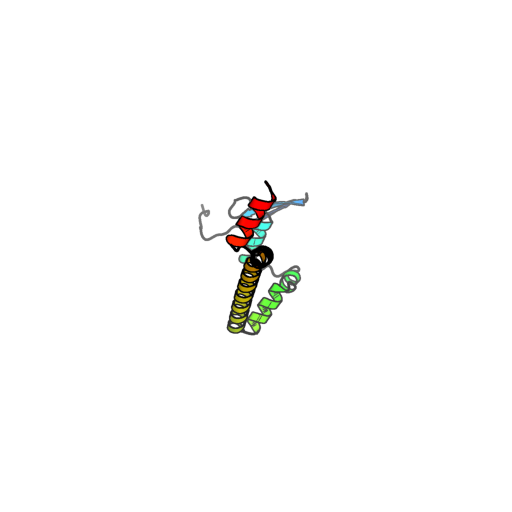0 91.50 92 ASP A CA 1
ATOM 733 C C . ASP A 1 92 ? 12.777 -0.737 -15.319 1.00 91.50 92 ASP A C 1
ATOM 735 O O . ASP A 1 92 ? 12.612 -0.780 -16.534 1.00 91.50 92 ASP A O 1
ATOM 739 N N . ALA A 1 93 ? 13.184 0.378 -14.706 1.00 89.00 93 ALA A N 1
ATOM 740 C CA . ALA A 1 93 ? 13.495 1.618 -15.415 1.00 89.00 93 ALA A CA 1
ATOM 741 C C . ALA A 1 93 ? 14.701 1.472 -16.361 1.00 89.00 93 ALA A C 1
ATOM 743 O O . ALA A 1 93 ? 14.641 1.914 -17.510 1.00 89.00 93 ALA A O 1
ATOM 744 N N . LEU A 1 94 ? 15.775 0.816 -15.910 1.00 84.75 94 LEU A N 1
ATOM 745 C CA . LEU A 1 94 ? 16.954 0.521 -16.732 1.00 84.75 94 LEU A CA 1
ATOM 746 C C . LEU A 1 94 ? 16.631 -0.467 -17.860 1.00 84.75 94 LEU A C 1
ATOM 748 O O . LEU A 1 94 ? 17.134 -0.330 -18.971 1.00 84.75 94 LEU A O 1
ATOM 752 N N . SER A 1 95 ? 15.764 -1.446 -17.604 1.00 80.06 95 SER A N 1
ATOM 753 C CA . SER A 1 95 ? 15.309 -2.397 -18.620 1.00 80.06 95 SER A CA 1
ATOM 754 C C . SER A 1 95 ? 14.319 -1.769 -19.605 1.00 80.06 95 SER A C 1
ATOM 756 O O . SER A 1 95 ? 14.248 -2.208 -20.751 1.00 80.06 95 SER A O 1
ATOM 758 N N . ALA A 1 96 ? 13.550 -0.765 -19.178 1.00 78.06 96 ALA A N 1
ATOM 759 C CA . ALA A 1 96 ? 12.619 -0.025 -20.026 1.00 78.06 96 ALA A CA 1
ATOM 760 C C . ALA A 1 96 ? 13.326 0.967 -20.962 1.00 78.06 96 ALA A C 1
ATOM 762 O O . ALA A 1 96 ? 12.728 1.397 -21.944 1.00 78.06 96 ALA A O 1
ATOM 763 N N . GLN A 1 97 ? 14.607 1.275 -20.726 1.00 64.81 97 GLN A N 1
ATOM 764 C CA . GLN A 1 97 ? 15.475 2.023 -21.648 1.00 64.81 97 GLN A CA 1
ATOM 765 C C . GLN A 1 97 ? 15.841 1.243 -22.930 1.00 64.81 97 GLN A C 1
ATOM 767 O O . GLN A 1 97 ? 16.827 1.570 -23.589 1.00 64.81 97 GLN A O 1
ATOM 772 N N . GLY A 1 98 ? 15.060 0.219 -23.291 1.00 65.94 98 GLY A N 1
ATOM 773 C CA . GLY A 1 98 ? 15.233 -0.583 -24.497 1.00 65.94 98 GLY A CA 1
ATOM 774 C C . GLY A 1 98 ? 15.505 0.275 -25.732 1.00 65.94 98 GLY A C 1
ATOM 775 O O . GLY A 1 98 ? 14.635 1.024 -26.156 1.00 65.94 98 GLY A O 1
ATOM 776 N N . ASP A 1 99 ? 16.741 0.152 -26.219 1.00 61.81 99 ASP A N 1
ATOM 777 C CA . ASP A 1 99 ? 17.262 0.340 -27.588 1.00 61.81 99 ASP A CA 1
ATOM 778 C C . ASP A 1 99 ? 18.807 0.315 -27.554 1.00 61.81 99 ASP A C 1
ATOM 780 O O . ASP A 1 99 ? 19.467 0.352 -28.581 1.00 61.81 99 ASP A O 1
ATOM 784 N N . VAL A 1 100 ? 19.439 0.260 -26.370 1.00 66.81 100 VAL A N 1
ATOM 785 C CA . VAL A 1 100 ? 20.910 0.278 -26.262 1.00 66.81 100 VAL A CA 1
ATOM 786 C C . VAL A 1 100 ? 21.538 -0.925 -26.966 1.00 66.81 100 VAL A C 1
ATOM 788 O O . VAL A 1 100 ? 22.495 -0.752 -27.709 1.00 66.81 100 VAL A O 1
ATOM 791 N N . SER A 1 101 ? 20.996 -2.132 -26.779 1.00 71.38 101 SER A N 1
ATOM 792 C CA . SER A 1 101 ? 21.562 -3.339 -27.398 1.00 71.38 101 SER A CA 1
ATOM 793 C C . SER A 1 101 ? 21.355 -3.379 -28.915 1.00 71.38 101 SER A C 1
ATOM 795 O O . SER A 1 101 ? 22.278 -3.749 -29.637 1.00 71.38 101 SER A O 1
ATOM 797 N N . ASP A 1 102 ? 20.184 -2.966 -29.405 1.00 78.00 102 ASP A N 1
ATOM 798 C CA . ASP A 1 102 ? 19.879 -2.938 -30.841 1.00 78.00 102 ASP A CA 1
ATOM 799 C C . ASP A 1 102 ? 20.641 -1.804 -31.538 1.00 78.00 102 ASP A C 1
ATOM 801 O O . ASP A 1 102 ? 21.198 -1.987 -32.622 1.00 78.00 102 ASP A O 1
ATOM 805 N N . ARG A 1 103 ? 20.776 -0.649 -30.873 1.00 81.00 103 ARG A N 1
ATOM 806 C CA . ARG A 1 103 ? 21.614 0.461 -31.331 1.00 81.00 103 ARG A CA 1
ATOM 807 C C . ARG A 1 103 ? 23.092 0.093 -31.370 1.00 81.00 103 ARG A C 1
ATOM 809 O O . ARG A 1 103 ? 23.762 0.471 -32.328 1.00 81.00 103 ARG A O 1
ATOM 816 N N . ILE A 1 104 ? 23.597 -0.621 -30.362 1.00 84.88 104 ILE A N 1
ATOM 817 C CA . ILE A 1 104 ? 24.968 -1.149 -30.360 1.00 84.88 104 ILE A CA 1
ATOM 818 C C . ILE A 1 104 ? 25.141 -2.113 -31.532 1.00 84.88 104 ILE A C 1
ATOM 820 O O . ILE A 1 104 ? 26.041 -1.900 -32.336 1.00 84.88 104 ILE A O 1
ATOM 824 N N . GLY A 1 105 ? 24.241 -3.086 -31.701 1.00 86.69 105 GLY A N 1
ATOM 825 C CA . GLY A 1 105 ? 24.318 -4.046 -32.805 1.00 86.69 105 GLY A CA 1
ATOM 826 C C . GLY A 1 105 ? 24.274 -3.384 -34.187 1.00 86.69 105 GLY A C 1
ATOM 827 O O . GLY A 1 105 ? 25.034 -3.753 -35.080 1.00 86.69 105 GLY A O 1
ATOM 828 N N . PHE A 1 106 ? 23.443 -2.352 -34.365 1.00 89.50 106 PHE A N 1
ATOM 829 C CA . PHE A 1 106 ? 23.416 -1.557 -35.593 1.00 89.50 106 PHE A CA 1
ATOM 830 C C . PHE A 1 106 ? 24.744 -0.828 -35.838 1.00 89.50 106 PHE A C 1
ATOM 832 O O . PHE A 1 106 ? 25.267 -0.864 -36.950 1.00 89.50 106 PHE A O 1
ATOM 839 N N . LEU A 1 107 ? 25.307 -0.177 -34.815 1.00 89.25 107 LEU A N 1
ATOM 840 C CA . LEU A 1 107 ? 26.571 0.555 -34.937 1.00 89.25 107 LEU A CA 1
ATOM 841 C C . LEU A 1 107 ? 27.763 -0.379 -35.184 1.00 89.25 107 LEU A C 1
ATOM 843 O O . LEU A 1 107 ? 28.624 -0.052 -35.996 1.00 89.25 107 LEU A O 1
ATOM 847 N N . GLU A 1 108 ? 27.799 -1.544 -34.537 1.00 92.88 108 GLU A N 1
ATOM 848 C CA . GLU A 1 108 ? 28.808 -2.580 -34.780 1.00 92.88 108 GLU A CA 1
ATOM 849 C C . 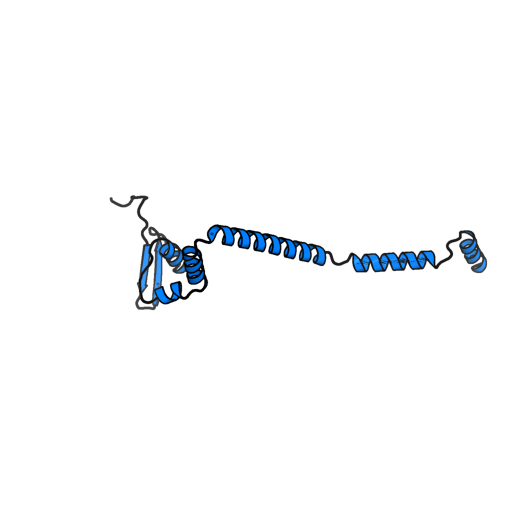GLU A 1 108 ? 28.717 -3.120 -36.207 1.00 92.88 108 GLU A C 1
ATOM 851 O O . GLU A 1 108 ? 29.740 -3.285 -36.869 1.00 92.88 108 GLU A O 1
ATOM 856 N N . HIS A 1 109 ? 27.501 -3.331 -36.720 1.00 91.94 109 HIS A N 1
ATOM 857 C CA . HIS A 1 109 ? 27.312 -3.707 -38.116 1.00 91.94 109 HIS A CA 1
ATOM 858 C C . HIS A 1 109 ? 27.831 -2.619 -39.065 1.00 91.94 109 HIS A C 1
ATOM 860 O O . HIS A 1 109 ? 28.564 -2.952 -39.998 1.00 91.94 109 HIS A O 1
ATOM 866 N N . GLN A 1 110 ? 27.497 -1.344 -38.832 1.00 90.56 110 GLN A N 1
ATOM 867 C CA . GLN A 1 110 ? 27.983 -0.236 -39.663 1.00 90.56 110 GLN A CA 1
ATOM 868 C C . GLN A 1 110 ? 29.510 -0.119 -39.635 1.00 90.56 110 GLN A C 1
ATOM 870 O O . GLN A 1 110 ? 30.128 0.085 -40.677 1.00 90.56 110 GLN A O 1
ATOM 875 N N . LEU A 1 111 ? 30.124 -0.282 -38.460 1.00 89.31 111 LEU A N 1
ATOM 876 C CA . LEU A 1 111 ? 31.578 -0.282 -38.320 1.00 89.31 111 LEU A CA 1
ATOM 877 C C . LEU A 1 111 ? 32.203 -1.439 -39.107 1.00 89.31 111 LEU A C 1
ATOM 879 O O . LEU A 1 111 ? 33.136 -1.226 -39.873 1.00 89.31 111 LEU A O 1
ATOM 883 N N . ALA A 1 112 ? 31.640 -2.641 -38.986 1.00 90.88 112 ALA A N 1
ATOM 884 C CA . ALA A 1 112 ? 32.130 -3.816 -39.693 1.00 90.88 112 ALA A CA 1
ATOM 885 C C . ALA A 1 112 ? 31.958 -3.727 -41.219 1.00 90.88 112 ALA A C 1
ATOM 887 O O . ALA A 1 112 ? 32.696 -4.394 -41.939 1.00 90.88 112 ALA A O 1
ATOM 888 N N . GLU A 1 113 ? 30.986 -2.961 -41.730 1.00 87.50 113 GLU A N 1
ATOM 889 C CA . GLU A 1 113 ? 30.911 -2.642 -43.163 1.00 87.50 113 GLU A CA 1
ATOM 890 C C . GLU A 1 113 ? 32.014 -1.672 -43.578 1.00 87.50 113 GLU A C 1
ATOM 892 O O . GLU A 1 113 ? 32.720 -1.947 -44.543 1.00 87.50 113 GLU A O 1
ATOM 897 N N . LEU A 1 114 ? 32.218 -0.591 -42.818 1.00 81.19 114 LEU A N 1
ATOM 898 C CA . LEU A 1 114 ? 33.274 0.388 -43.096 1.00 81.19 114 LEU A CA 1
ATOM 899 C C . LEU A 1 114 ? 34.681 -0.218 -43.041 1.00 81.19 114 LEU A C 1
ATOM 901 O O . LEU A 1 114 ? 35.542 0.198 -43.802 1.00 81.19 114 LEU A O 1
ATOM 905 N N . GLU A 1 115 ? 34.920 -1.187 -42.157 1.00 84.12 115 GLU A N 1
ATOM 906 C CA . GLU A 1 115 ? 36.200 -1.902 -42.066 1.00 84.12 115 GLU A CA 1
ATOM 907 C C . GLU A 1 115 ? 36.391 -2.946 -43.176 1.00 84.12 115 GLU A C 1
ATOM 909 O O . GLU A 1 115 ? 37.527 -3.310 -43.484 1.00 84.12 115 GLU A O 1
ATOM 914 N N . ARG A 1 116 ? 35.299 -3.472 -43.751 1.00 82.44 116 ARG A N 1
ATOM 915 C CA . ARG A 1 116 ? 35.361 -4.450 -44.850 1.00 82.44 116 ARG A CA 1
ATOM 916 C C . ARG A 1 116 ? 35.648 -3.795 -46.193 1.00 82.44 116 ARG A C 1
ATOM 918 O O . ARG A 1 116 ? 36.267 -4.429 -47.044 1.00 82.44 116 ARG A O 1
ATOM 925 N N . GLU A 1 117 ? 35.158 -2.577 -46.380 1.00 75.25 117 GLU A N 1
ATOM 926 C CA . GLU A 1 117 ? 35.402 -1.795 -47.583 1.00 75.25 117 GLU A CA 1
ATOM 927 C C . GLU A 1 117 ? 36.787 -1.142 -47.511 1.00 75.25 117 GLU A C 1
ATOM 929 O O . GLU A 1 117 ? 37.153 -0.508 -46.521 1.00 75.25 117 GLU A O 1
ATOM 934 N N . ASP A 1 118 ? 37.576 -1.290 -48.574 1.00 64.50 118 ASP A N 1
ATOM 935 C CA . ASP A 1 118 ? 38.887 -0.652 -48.671 1.00 64.50 118 ASP A CA 1
ATOM 936 C C . ASP A 1 118 ? 38.701 0.820 -49.061 1.00 64.50 118 ASP A C 1
ATOM 938 O O . ASP A 1 118 ? 38.602 1.182 -50.234 1.00 64.50 118 ASP A O 1
ATOM 942 N N . LEU A 1 119 ? 38.580 1.676 -48.046 1.00 66.06 119 LEU A N 1
ATOM 943 C CA . LEU A 1 119 ? 38.369 3.118 -48.196 1.00 66.06 119 LEU A CA 1
ATOM 944 C C . LEU A 1 119 ? 39.673 3.885 -48.499 1.00 66.06 119 LEU A C 1
ATOM 946 O O . LEU A 1 119 ? 39.753 5.089 -48.238 1.00 66.06 119 LEU A O 1
ATOM 950 N N . ASP A 1 120 ? 40.704 3.217 -49.029 1.00 70.12 120 ASP A N 1
ATOM 951 C CA . ASP A 1 120 ? 41.917 3.878 -49.513 1.00 70.12 120 ASP A CA 1
ATOM 952 C C . ASP A 1 120 ? 41.543 4.883 -50.628 1.00 70.12 120 ASP A C 1
ATOM 954 O O . ASP A 1 120 ? 40.928 4.503 -51.633 1.00 70.12 120 ASP A O 1
ATOM 958 N N . PRO A 1 121 ? 41.924 6.172 -50.506 1.00 66.75 121 PRO A N 1
ATOM 959 C CA . PRO A 1 121 ? 41.754 7.165 -51.565 1.00 66.75 121 PRO A CA 1
ATOM 960 C C . PRO A 1 121 ? 42.220 6.695 -52.953 1.00 66.75 121 PRO A C 1
ATOM 962 O O . PRO A 1 121 ? 41.650 7.111 -53.964 1.00 66.75 121 PRO A O 1
ATOM 965 N N . ALA A 1 122 ? 43.228 5.817 -53.019 1.00 67.50 122 ALA A N 1
ATOM 966 C CA . ALA A 1 122 ? 43.705 5.231 -54.269 1.00 67.50 122 ALA A CA 1
ATOM 967 C C . ALA A 1 122 ? 42.725 4.207 -54.882 1.00 67.50 122 ALA A C 1
ATOM 969 O O . ALA A 1 122 ? 42.591 4.158 -56.107 1.00 67.50 122 ALA A O 1
ATOM 970 N N . ALA A 1 123 ? 42.014 3.426 -54.061 1.00 64.19 123 ALA A N 1
ATOM 971 C CA . ALA A 1 123 ? 41.001 2.464 -54.507 1.00 64.19 123 ALA A CA 1
ATOM 972 C C . ALA A 1 123 ? 39.726 3.171 -55.001 1.00 64.19 123 ALA A C 1
ATOM 974 O O . ALA A 1 123 ? 39.143 2.781 -56.014 1.00 64.19 123 ALA A O 1
ATOM 975 N N . ILE A 1 124 ? 39.347 4.275 -54.350 1.00 64.31 124 ILE A N 1
ATOM 976 C CA . ILE A 1 124 ? 38.195 5.101 -54.740 1.00 64.31 124 ILE A CA 1
ATOM 977 C C . ILE A 1 124 ? 38.450 5.796 -56.088 1.00 64.31 124 ILE A C 1
ATOM 979 O O . ILE A 1 124 ? 37.591 5.777 -56.968 1.00 64.31 124 ILE A O 1
ATOM 983 N N . ALA A 1 125 ? 39.657 6.330 -56.305 1.00 65.00 125 ALA A N 1
ATOM 984 C CA . ALA A 1 125 ? 40.032 6.937 -57.584 1.00 65.00 125 ALA A CA 1
ATOM 985 C C . ALA A 1 125 ? 40.019 5.934 -58.758 1.00 65.00 125 ALA A C 1
ATOM 987 O O . ALA A 1 125 ? 39.778 6.325 -59.899 1.00 65.00 125 ALA A O 1
ATOM 988 N N . ALA A 1 126 ? 40.247 4.641 -58.501 1.00 62.28 126 ALA A N 1
ATOM 989 C CA . ALA A 1 126 ? 40.197 3.595 -59.525 1.00 62.28 126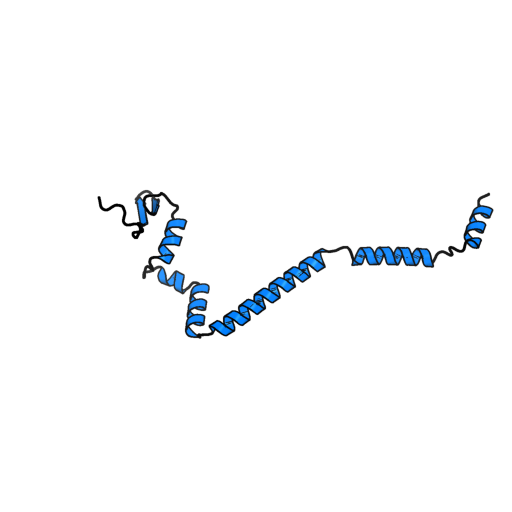 ALA A CA 1
ATOM 990 C C . ALA A 1 126 ? 38.762 3.245 -59.971 1.00 62.28 126 ALA A C 1
ATOM 992 O O . ALA A 1 126 ? 38.566 2.799 -61.105 1.00 62.28 126 ALA A O 1
ATOM 993 N N . LEU A 1 127 ? 37.757 3.468 -59.116 1.00 62.62 127 LEU A N 1
ATOM 994 C CA . LEU A 1 127 ? 36.343 3.257 -59.449 1.00 62.62 127 LEU A CA 1
ATOM 995 C C . LEU A 1 127 ? 35.801 4.352 -60.385 1.00 62.62 127 LEU A C 1
ATOM 997 O O . LEU A 1 127 ? 35.065 4.031 -61.317 1.00 62.62 127 LEU A O 1
ATOM 1001 N N . ASP A 1 128 ? 36.236 5.607 -60.219 1.00 59.41 128 ASP A N 1
ATOM 1002 C CA . ASP A 1 128 ? 35.866 6.722 -61.113 1.00 59.41 128 ASP A CA 1
ATOM 1003 C C . ASP A 1 128 ? 36.451 6.561 -62.529 1.00 59.41 128 ASP A C 1
ATOM 1005 O O . ASP A 1 128 ? 35.815 6.914 -63.525 1.00 59.41 128 ASP A O 1
ATOM 1009 N N . VAL A 1 129 ? 37.645 5.970 -62.646 1.00 58.97 129 VAL A N 1
ATOM 1010 C CA . VAL A 1 129 ? 38.318 5.746 -63.940 1.00 58.97 129 VAL A CA 1
ATOM 1011 C C . VAL A 1 129 ? 37.621 4.665 -64.777 1.00 58.97 129 VAL A C 1
ATOM 1013 O O . VAL A 1 129 ? 37.639 4.746 -65.999 1.00 58.97 129 VAL A O 1
ATOM 1016 N N . ASN A 1 130 ? 36.980 3.676 -64.146 1.00 53.44 130 ASN A N 1
ATOM 1017 C CA . ASN A 1 130 ? 36.251 2.602 -64.838 1.00 53.44 130 ASN A CA 1
ATOM 1018 C C . ASN A 1 130 ? 34.784 2.949 -65.160 1.00 53.44 130 ASN A C 1
ATOM 1020 O O . ASN A 1 130 ? 34.102 2.158 -65.812 1.00 53.44 130 ASN A O 1
ATOM 1024 N N . MET A 1 131 ? 34.286 4.101 -64.698 1.00 49.66 131 MET A N 1
ATOM 1025 C CA . MET A 1 131 ? 32.931 4.595 -64.975 1.00 49.66 131 MET A CA 1
ATOM 1026 C C . MET A 1 131 ? 32.856 5.639 -66.105 1.00 49.66 131 MET A C 1
ATOM 1028 O O . MET A 1 131 ? 31.758 6.111 -66.412 1.00 49.66 131 MET A O 1
ATOM 1032 N N . THR A 1 132 ? 33.989 5.976 -66.734 1.00 41.47 132 THR A N 1
ATOM 1033 C CA . THR A 1 132 ? 34.069 6.847 -67.924 1.00 41.47 132 THR A CA 1
ATOM 1034 C C . THR A 1 132 ? 34.424 6.028 -69.159 1.00 41.47 132 THR A C 1
ATOM 1036 O O . THR A 1 132 ? 33.823 6.285 -70.227 1.00 41.47 132 THR A O 1
#

Organism: NCBI:txid1184265

Sequence (132 aa):
NELDDEAQCQLRRIIRADGGSRAWINGRPVTSSQLAELASRLVEIHGQHEHQALMARHSQLALLDAYARNSAQREQVRQASQRWQALLDERDALSAQGDVSDRIGFLEHQLAELEREDLDPAAIAALDVNMT

InterPro domains:
  IPR004604 DNA recombination/repair protein RecN [PTHR11059] (4-126)
  IPR027417 P-loop containing nucleoside triphosphate hydrolase [G3DSA:3.40.50.300] (1-128)
  IPR027417 P-loop containing nucleoside triphosphate hydrolase [SSF52540] (3-127)